Protein AF-A0A381ZPL3-F1 (afdb_monomer)

pLDDT: mean 73.03, std 12.49, range [43.12, 95.88]

Sequence (131 aa):
MLDTLLKIGLIDFVDVLVVGLLLWALIAWMRRVRADLALLGLGFLGLFYLVALQLELQLTAWIFQGFFAVLIVLLVVVFQEDLRRLFEQIAVLGLGHRPPRPEVGGAAAIYRAMQRLARSRTGALVVVPGR

Secondary structure (DSSP, 8-state):
--TTTTTS-HHHHHHHHHHHHHHHHHHHHHTT--GGGHHHHHHHHHHHHHHHHHTT-HHHHHHHHHHHHHHHHHHHHHTHHHHHHHHHHHHHHHS--------S-HHHHHHHHHHHHHHTT----------

Foldseek 3Di:
DVVVVPVVDPLVVVLVVLVVVVVVVLVVVVVPDDPVCVVVVVVVLVVSLVVCVVSPSPVVNVVSVVVVVVVVVVCCVVCVPVVVVVVVVVVCVVDVPPPPPPPPDPPVVVVVVVVVCVVVVHDDDDDDDDD

Structure (mmCIF, N/CA/C/O backbone):
data_AF-A0A381ZPL3-F1
#
_entry.id   AF-A0A381ZPL3-F1
#
loop_
_atom_site.group_PDB
_atom_site.id
_atom_site.type_symbol
_atom_site.label_atom_id
_atom_site.label_alt_id
_atom_site.label_comp_id
_atom_site.label_asym_id
_atom_site.label_entity_id
_atom_site.label_seq_id
_atom_site.pdbx_PDB_ins_code
_atom_site.Cartn_x
_atom_site.Cartn_y
_atom_site.Cartn_z
_atom_site.occupancy
_atom_site.B_iso_or_equiv
_atom_site.auth_seq_id
_atom_site.auth_comp_id
_atom_site.auth_asym_id
_atom_site.auth_atom_id
_atom_site.pdbx_PDB_model_num
ATOM 1 N N . MET A 1 1 ? -19.708 15.585 36.233 1.00 43.12 1 MET A N 1
ATOM 2 C CA . MET A 1 1 ? -18.693 14.569 36.643 1.00 43.12 1 MET A CA 1
ATOM 3 C C . MET A 1 1 ? -19.279 13.162 36.794 1.00 43.12 1 MET A C 1
ATOM 5 O O . MET A 1 1 ? -18.539 12.211 36.589 1.00 43.12 1 MET A O 1
ATOM 9 N N . LEU A 1 2 ? -20.573 12.992 37.111 1.00 45.53 2 LEU A N 1
ATOM 10 C CA . LEU A 1 2 ? -21.264 11.683 37.072 1.00 45.53 2 LEU A CA 1
ATOM 11 C C . LEU A 1 2 ? -21.740 11.305 35.651 1.00 45.53 2 LEU A C 1
ATOM 13 O O . LEU A 1 2 ? -21.885 10.137 35.306 1.00 45.53 2 LEU A O 1
ATOM 17 N N . ASP A 1 3 ? -21.890 12.316 34.808 1.00 54.53 3 ASP A N 1
ATOM 18 C CA . ASP A 1 3 ? -22.293 12.293 33.396 1.00 54.53 3 ASP A CA 1
ATOM 19 C C . ASP A 1 3 ? -21.237 11.640 32.478 1.00 54.53 3 ASP A C 1
ATOM 21 O O . ASP A 1 3 ? -21.568 11.138 31.406 1.00 54.53 3 ASP A O 1
ATOM 25 N N . THR A 1 4 ? -19.973 11.589 32.916 1.00 54.75 4 THR A N 1
ATOM 26 C CA . THR A 1 4 ? -18.869 10.909 32.217 1.00 54.75 4 THR A CA 1
ATOM 27 C C . THR A 1 4 ? -18.832 9.405 32.512 1.00 54.75 4 THR A C 1
ATOM 29 O O . THR A 1 4 ? -18.355 8.636 31.689 1.00 54.75 4 THR A O 1
ATOM 32 N N . LEU A 1 5 ? -19.368 8.969 33.661 1.00 52.75 5 LEU A N 1
ATOM 33 C CA . LEU A 1 5 ? -19.365 7.562 34.087 1.00 52.75 5 LEU A CA 1
ATOM 34 C C . LEU A 1 5 ? -20.588 6.789 33.568 1.00 52.75 5 LEU A C 1
ATOM 36 O O . LEU A 1 5 ? -20.476 5.614 33.247 1.00 52.75 5 LEU A O 1
ATOM 40 N N . LEU A 1 6 ? -21.736 7.456 33.408 1.00 52.66 6 LEU A N 1
ATOM 41 C CA . LEU A 1 6 ? -22.931 6.896 32.749 1.00 52.66 6 LEU A CA 1
ATOM 42 C C . LEU A 1 6 ? -22.854 6.928 31.211 1.00 52.66 6 LEU A C 1
ATOM 44 O O . LEU A 1 6 ? -23.685 6.320 30.540 1.00 52.66 6 LEU A O 1
ATOM 48 N N . LYS A 1 7 ? -21.845 7.618 30.658 1.00 52.75 7 LYS A N 1
ATOM 49 C CA . LYS A 1 7 ? -21.450 7.568 29.242 1.00 52.75 7 LYS A CA 1
ATOM 50 C C . LYS A 1 7 ? -20.489 6.426 28.910 1.00 52.75 7 LYS A C 1
ATOM 52 O O . LYS A 1 7 ? -20.160 6.278 27.740 1.00 52.75 7 LYS A O 1
ATOM 57 N N . ILE A 1 8 ? -20.151 5.574 29.883 1.00 54.41 8 ILE A N 1
ATOM 58 C CA . ILE A 1 8 ? -19.736 4.184 29.627 1.00 54.41 8 ILE A CA 1
ATOM 59 C C . ILE A 1 8 ? -21.013 3.415 29.250 1.00 54.41 8 ILE A C 1
ATOM 61 O O . ILE A 1 8 ? -21.544 2.580 29.980 1.00 54.41 8 ILE A O 1
ATOM 65 N N . GLY A 1 9 ? -21.638 3.881 28.174 1.00 63.50 9 GLY A N 1
ATOM 66 C CA . GLY A 1 9 ? -22.904 3.396 27.666 1.00 63.50 9 GLY A CA 1
ATOM 67 C C . GLY A 1 9 ? -22.644 2.277 26.678 1.00 63.50 9 GLY A C 1
ATOM 68 O O . GLY A 1 9 ? -21.527 2.099 26.211 1.00 63.50 9 GLY A O 1
ATOM 69 N N . LEU A 1 10 ? -23.709 1.562 26.327 1.00 64.25 10 LEU A N 1
ATOM 70 C CA . LEU A 1 10 ? -23.817 0.525 25.292 1.00 64.25 10 LEU A CA 1
ATOM 71 C C . LEU A 1 10 ? -22.817 0.618 24.111 1.00 64.25 10 LEU A C 1
ATOM 73 O O . LEU A 1 10 ? -22.411 -0.409 23.584 1.00 64.25 10 LEU A O 1
ATOM 77 N N . ILE A 1 11 ? -22.436 1.834 23.713 1.00 69.00 11 ILE A N 1
ATOM 78 C CA . ILE A 1 11 ? -21.427 2.170 22.702 1.00 69.00 11 ILE A CA 1
ATOM 79 C C . ILE A 1 11 ? -20.059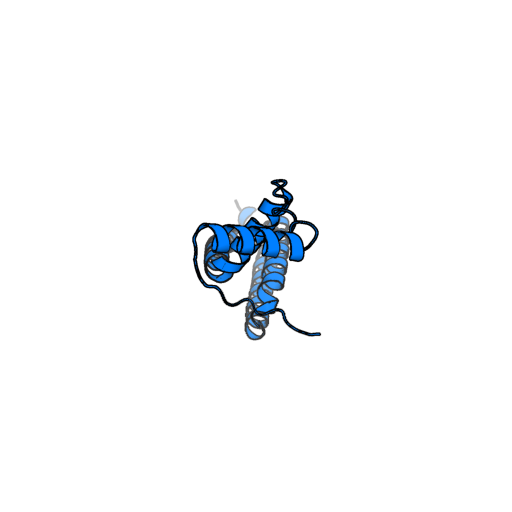 1.526 22.977 1.00 69.00 11 ILE A C 1
ATOM 81 O O . ILE A 1 11 ? -19.523 0.926 22.057 1.00 69.00 11 ILE A O 1
ATOM 85 N N . ASP A 1 12 ? -19.533 1.543 24.207 1.00 71.44 12 ASP A N 1
ATOM 86 C CA . ASP A 1 12 ? -18.227 0.925 24.515 1.00 71.44 12 ASP A CA 1
ATOM 87 C C . ASP A 1 12 ? -18.283 -0.606 24.395 1.00 71.44 12 ASP A C 1
ATOM 89 O O . ASP A 1 12 ? -17.348 -1.259 23.934 1.00 71.44 12 ASP A O 1
ATOM 93 N N . PHE A 1 13 ? -19.416 -1.204 24.776 1.00 78.75 13 PHE A N 1
ATOM 94 C CA . PHE A 1 13 ? -19.642 -2.640 24.612 1.00 78.75 13 PHE A CA 1
ATOM 95 C C . PHE A 1 13 ? -19.785 -3.021 23.134 1.00 78.75 13 PHE A C 1
ATOM 97 O O . PHE A 1 13 ? -19.249 -4.040 22.696 1.00 78.75 13 PHE A O 1
ATOM 104 N N . VAL A 1 14 ? -20.483 -2.189 22.356 1.00 73.94 14 VAL A N 1
ATOM 105 C CA . VAL A 1 14 ? -20.584 -2.334 20.901 1.00 73.94 14 VAL A CA 1
ATOM 106 C C . VAL A 1 14 ? -19.211 -2.155 20.250 1.00 73.94 14 VAL A C 1
ATOM 108 O O . VAL A 1 14 ? -18.896 -2.932 19.355 1.00 73.94 14 VAL A O 1
ATOM 111 N N . ASP A 1 15 ? -18.370 -1.236 20.732 1.00 69.50 15 ASP A N 1
ATOM 112 C CA . ASP A 1 15 ? -16.996 -1.045 20.251 1.00 69.50 15 ASP A CA 1
ATOM 113 C C . ASP A 1 15 ? -16.175 -2.328 20.425 1.00 69.50 15 ASP A C 1
ATOM 115 O O . ASP A 1 15 ? -15.700 -2.915 19.451 1.00 69.50 15 ASP A O 1
ATOM 119 N N . VAL A 1 16 ? -16.127 -2.870 21.647 1.00 74.94 16 VAL A N 1
ATOM 120 C CA . VAL A 1 16 ? -15.394 -4.113 21.940 1.00 74.94 16 VAL A CA 1
ATOM 121 C C . VAL A 1 16 ? -15.928 -5.298 21.126 1.00 74.94 16 VAL A C 1
ATOM 123 O O . VAL A 1 16 ? -15.142 -6.111 20.630 1.00 74.94 16 VAL A O 1
ATOM 126 N N . LEU A 1 17 ? -17.249 -5.404 20.952 1.00 81.06 17 LEU A N 1
ATOM 127 C CA . LEU A 1 17 ? -17.864 -6.483 20.179 1.00 81.06 17 LEU A CA 1
ATOM 128 C C . LEU A 1 17 ? -17.535 -6.376 18.683 1.00 81.06 17 LEU A C 1
ATOM 130 O O . LEU A 1 17 ? -17.204 -7.383 18.051 1.00 81.06 17 LEU A O 1
ATOM 134 N N . VAL A 1 18 ? -17.590 -5.165 18.124 1.00 73.94 18 VAL A N 1
ATOM 135 C CA . VAL A 1 18 ? -17.242 -4.882 16.726 1.00 73.94 18 VAL A CA 1
ATOM 136 C C . VAL A 1 18 ? -15.765 -5.177 16.479 1.00 73.94 18 VAL A C 1
ATOM 138 O O . VAL A 1 18 ? -15.447 -5.888 15.525 1.00 73.94 18 VAL A O 1
ATOM 141 N N . VAL A 1 19 ? -14.869 -4.727 17.362 1.00 69.25 19 VAL A N 1
ATOM 142 C CA . VAL A 1 19 ? -13.428 -5.024 17.292 1.00 69.25 19 VAL A CA 1
ATOM 143 C C . VAL A 1 19 ? -13.162 -6.522 17.385 1.00 69.25 19 VAL A C 1
ATOM 145 O O . VAL A 1 19 ? -12.377 -7.059 16.605 1.00 69.25 19 VAL A O 1
ATOM 148 N N . GLY A 1 20 ? -13.828 -7.221 18.305 1.00 76.38 20 GLY A N 1
ATOM 149 C CA . GLY A 1 20 ? -13.685 -8.666 18.473 1.00 76.38 20 GLY A CA 1
ATOM 150 C C . GLY A 1 20 ? -14.104 -9.447 17.226 1.00 76.38 20 GLY A C 1
ATOM 151 O O . GLY A 1 20 ? -13.365 -10.320 16.767 1.00 76.38 20 GLY A O 1
ATOM 152 N N . LEU A 1 21 ? -15.253 -9.103 16.635 1.00 78.19 21 LEU A N 1
ATOM 153 C CA . LEU A 1 21 ? -15.732 -9.707 15.386 1.00 78.19 21 LEU A CA 1
ATOM 154 C C . LEU A 1 21 ? -14.792 -9.429 14.212 1.00 78.19 21 LEU A C 1
ATOM 156 O O . LEU A 1 21 ? -14.520 -10.322 13.411 1.00 78.19 21 LEU A O 1
ATOM 160 N N . LEU A 1 22 ? -14.273 -8.210 14.133 1.00 68.12 22 LEU A N 1
ATOM 161 C CA . LEU A 1 22 ? -13.315 -7.766 13.127 1.00 68.12 22 LEU A CA 1
ATOM 162 C C . LEU A 1 22 ? -11.986 -8.518 13.231 1.00 68.12 22 LEU A C 1
ATOM 164 O O . LEU A 1 22 ? -11.507 -9.047 12.230 1.00 68.12 22 LEU A O 1
ATOM 168 N N . LEU A 1 23 ? -11.422 -8.647 14.434 1.00 67.81 23 LEU A N 1
ATOM 169 C CA . LEU A 1 23 ? -10.217 -9.445 14.664 1.00 67.81 23 LEU A CA 1
ATOM 170 C C . LEU A 1 23 ? -10.451 -10.919 14.339 1.00 67.81 23 LEU A C 1
ATOM 172 O O . LEU A 1 23 ? -9.623 -11.541 13.673 1.00 67.81 23 LEU A O 1
ATOM 176 N N . TRP A 1 24 ? -11.589 -11.477 14.756 1.00 80.06 24 TRP A N 1
ATOM 177 C CA . TRP A 1 24 ? -11.942 -12.856 14.434 1.00 80.06 24 TRP A CA 1
ATOM 178 C C . TRP A 1 24 ? -12.053 -13.076 12.921 1.00 80.06 24 TRP A C 1
ATOM 180 O O . TRP A 1 24 ? -11.463 -14.022 12.399 1.00 80.06 24 TRP A O 1
ATOM 190 N N . ALA A 1 25 ? -12.738 -12.179 12.207 1.00 68.19 25 ALA A N 1
ATOM 191 C CA . ALA A 1 25 ? -12.877 -12.234 10.757 1.00 68.19 25 ALA A CA 1
ATOM 192 C C . ALA A 1 25 ? -11.521 -12.089 10.053 1.00 68.19 25 ALA A C 1
ATOM 194 O O . ALA A 1 25 ? -11.227 -12.864 9.144 1.00 68.19 25 ALA A O 1
ATOM 195 N N . LEU A 1 26 ? -10.666 -11.165 10.506 1.00 65.50 26 LEU A N 1
ATOM 196 C CA . LEU A 1 26 ? -9.316 -10.967 9.978 1.00 65.50 26 LEU A CA 1
ATOM 197 C C . LEU A 1 26 ? -8.463 -12.233 10.135 1.00 65.50 26 LEU A C 1
ATOM 199 O O . LEU A 1 26 ? -7.857 -12.693 9.169 1.00 65.50 26 LEU A O 1
ATOM 203 N N . ILE A 1 27 ? -8.459 -12.835 11.326 1.00 65.25 27 ILE A N 1
ATOM 204 C CA . ILE A 1 27 ? -7.704 -14.062 11.621 1.00 65.25 27 ILE A CA 1
ATOM 205 C C . ILE A 1 27 ? -8.254 -15.249 10.816 1.00 65.25 27 ILE A C 1
ATOM 207 O O . ILE A 1 27 ? -7.488 -16.027 10.236 1.00 65.25 27 ILE A O 1
ATOM 211 N N . ALA A 1 28 ? -9.580 -15.398 10.752 1.00 72.00 28 ALA A N 1
ATOM 212 C CA . ALA A 1 28 ? -10.236 -16.448 9.978 1.00 72.00 28 ALA A CA 1
ATOM 213 C C . ALA A 1 28 ? -9.952 -16.309 8.475 1.00 72.00 28 ALA A C 1
ATOM 215 O O . ALA A 1 28 ? -9.772 -17.314 7.781 1.00 72.00 28 ALA A O 1
ATOM 216 N N . TRP A 1 29 ? -9.871 -15.072 7.987 1.00 62.12 29 TRP A N 1
ATOM 217 C CA . TRP A 1 29 ? -9.556 -14.756 6.605 1.00 62.12 29 TRP A CA 1
ATOM 218 C C . TRP A 1 29 ? -8.078 -15.015 6.288 1.00 62.12 29 TRP A C 1
ATOM 220 O O . TRP A 1 29 ? -7.804 -15.751 5.341 1.00 62.12 29 TRP A O 1
ATOM 230 N N . MET A 1 30 ? -7.138 -14.561 7.133 1.00 61.84 30 MET A N 1
ATOM 231 C CA . MET A 1 30 ? -5.694 -14.842 7.008 1.00 61.84 30 MET A CA 1
ATOM 232 C C . MET A 1 30 ? -5.390 -16.339 6.884 1.00 61.84 30 MET A C 1
ATOM 234 O O . MET A 1 30 ? -4.511 -16.728 6.117 1.00 61.84 30 MET A O 1
ATOM 238 N N . ARG A 1 31 ? -6.155 -17.199 7.569 1.00 63.50 31 ARG A N 1
ATOM 239 C CA . ARG A 1 31 ? -6.024 -18.663 7.465 1.00 63.50 31 ARG A CA 1
ATOM 240 C C . ARG A 1 31 ? -6.266 -19.231 6.060 1.00 63.50 31 ARG A C 1
ATOM 242 O O . ARG A 1 31 ? -5.926 -20.388 5.830 1.00 63.50 31 ARG A O 1
ATOM 249 N N . ARG A 1 32 ? -6.860 -18.473 5.132 1.00 59.62 32 ARG A N 1
ATOM 250 C CA . ARG A 1 32 ? -7.184 -18.928 3.767 1.00 59.62 32 ARG A CA 1
ATOM 251 C C . ARG A 1 32 ? -6.502 -18.129 2.650 1.00 59.62 32 ARG A C 1
ATOM 253 O O . ARG A 1 32 ? -6.757 -18.422 1.482 1.00 59.62 32 ARG A O 1
ATOM 260 N N . VAL A 1 33 ? -5.650 -17.150 2.960 1.00 54.34 33 VAL A N 1
ATOM 261 C CA . VAL A 1 33 ? -5.063 -16.273 1.932 1.00 54.34 33 VAL A CA 1
ATOM 262 C C . VAL A 1 33 ? -3.918 -16.984 1.201 1.00 54.34 33 VAL A C 1
ATOM 264 O O . VAL A 1 33 ? -2.835 -17.183 1.744 1.00 54.34 33 VAL A O 1
ATOM 267 N N . ARG A 1 34 ? -4.163 -17.349 -0.062 1.00 56.72 34 ARG A N 1
ATOM 268 C CA . ARG A 1 34 ? -3.112 -17.527 -1.079 1.00 56.72 34 ARG A CA 1
ATOM 269 C C . ARG A 1 34 ? -2.699 -16.140 -1.593 1.00 56.72 34 ARG A C 1
ATOM 271 O O . ARG A 1 34 ? -3.520 -15.227 -1.546 1.00 56.72 34 ARG A O 1
ATOM 278 N N . ALA A 1 35 ? -1.460 -15.982 -2.065 1.00 56.31 35 ALA A N 1
ATOM 279 C CA . ALA A 1 35 ? -0.847 -14.693 -2.433 1.00 56.31 35 ALA A CA 1
ATOM 280 C C . ALA A 1 35 ? -1.723 -13.784 -3.327 1.00 56.31 35 ALA A C 1
ATOM 282 O O . ALA A 1 35 ? -1.686 -12.564 -3.184 1.00 56.31 35 ALA A O 1
ATOM 283 N N . ASP A 1 36 ? -2.591 -14.370 -4.151 1.00 58.34 36 ASP A N 1
ATOM 284 C CA . ASP A 1 36 ? -3.499 -13.655 -5.056 1.00 58.34 36 ASP A CA 1
ATOM 285 C C . ASP A 1 36 ? -4.607 -12.843 -4.337 1.00 58.34 36 ASP A C 1
ATOM 287 O O . ASP A 1 36 ? -5.237 -11.977 -4.938 1.00 58.34 36 ASP A O 1
ATOM 291 N N . LEU A 1 37 ? -4.863 -13.091 -3.043 1.00 56.31 37 LEU A N 1
ATOM 292 C CA . LEU A 1 37 ? -5.970 -12.496 -2.270 1.00 56.31 37 LEU A CA 1
ATOM 293 C C . LEU A 1 37 ? -5.577 -11.303 -1.380 1.00 56.31 37 LEU A C 1
ATOM 295 O O . LEU A 1 37 ? -6.449 -10.712 -0.740 1.00 56.31 37 LEU A O 1
ATOM 299 N N . ALA A 1 38 ? -4.302 -10.909 -1.336 1.00 63.78 38 ALA A N 1
ATOM 300 C CA . ALA A 1 38 ? -3.823 -9.841 -0.449 1.00 63.78 38 ALA A CA 1
ATOM 301 C C . ALA A 1 38 ? -4.487 -8.471 -0.715 1.00 63.78 38 ALA A C 1
ATOM 303 O O . ALA A 1 38 ? -4.821 -7.746 0.225 1.00 63.78 38 ALA A O 1
ATOM 304 N N . LEU A 1 39 ? -4.754 -8.146 -1.986 1.00 62.41 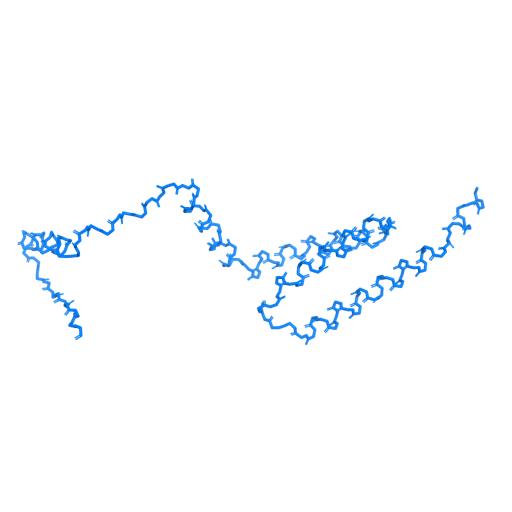39 LEU A N 1
ATOM 305 C CA . LEU A 1 39 ? -5.434 -6.910 -2.400 1.00 62.41 39 LEU A CA 1
ATOM 306 C C . LEU A 1 39 ? -6.876 -6.825 -1.878 1.00 62.41 39 LEU A C 1
ATOM 308 O O . LEU A 1 39 ? -7.317 -5.758 -1.450 1.00 62.41 39 LEU A O 1
ATOM 312 N N . LEU A 1 40 ? -7.597 -7.951 -1.859 1.00 64.06 40 LEU A N 1
ATOM 313 C CA . LEU A 1 40 ? -8.971 -8.008 -1.353 1.00 64.06 40 LEU A CA 1
ATOM 314 C C . LEU A 1 40 ? -9.017 -7.724 0.158 1.00 64.06 40 LEU A C 1
ATOM 316 O O . LEU A 1 40 ? -9.924 -7.051 0.643 1.00 64.06 40 LEU A O 1
ATOM 320 N N . GLY A 1 41 ? -7.994 -8.174 0.887 1.00 66.00 41 GLY A N 1
ATOM 321 C CA . GLY A 1 41 ? -7.811 -7.865 2.304 1.00 66.00 41 GLY A CA 1
ATOM 322 C C . GLY A 1 41 ? -7.569 -6.422 2.614 1.00 66.00 41 GLY A C 1
ATOM 323 O O . GLY A 1 41 ? -8.151 -5.891 3.553 1.00 66.00 41 GLY A O 1
ATOM 324 N N . LEU A 1 42 ? -6.703 -5.799 1.819 1.00 70.81 42 LEU A N 1
ATOM 325 C CA . LEU A 1 42 ? -6.391 -4.387 1.966 1.00 70.81 42 LEU A CA 1
ATOM 326 C C . LEU A 1 42 ? -7.661 -3.541 1.790 1.00 70.81 42 LEU A C 1
ATOM 328 O O . LEU A 1 42 ? -7.919 -2.643 2.587 1.00 70.81 42 LEU A O 1
ATOM 332 N N . GLY A 1 43 ? -8.494 -3.887 0.800 1.00 71.31 43 GLY A N 1
ATOM 333 C CA . GLY A 1 43 ? -9.792 -3.248 0.578 1.00 71.31 43 GLY A CA 1
ATOM 334 C C . GLY A 1 43 ? -10.778 -3.465 1.729 1.00 71.31 43 GLY A C 1
ATOM 335 O O . GLY A 1 43 ? -11.386 -2.507 2.205 1.00 71.31 43 GLY A O 1
ATOM 336 N N . PHE A 1 44 ? -10.905 -4.701 2.224 1.00 70.94 44 PHE A N 1
ATOM 337 C CA . PHE A 1 44 ? -11.796 -5.020 3.346 1.00 70.94 44 PHE A CA 1
ATOM 338 C C . PHE A 1 44 ? -11.383 -4.293 4.633 1.00 70.94 44 PHE A C 1
ATOM 340 O O . PHE A 1 44 ? -12.221 -3.748 5.348 1.00 70.94 44 PHE A O 1
ATOM 347 N N . LEU A 1 45 ? -10.079 -4.227 4.898 1.00 70.06 45 LEU A N 1
ATOM 348 C CA . LEU A 1 45 ? -9.520 -3.558 6.064 1.00 70.06 45 LEU A CA 1
ATOM 349 C C . LEU A 1 45 ? -9.669 -2.031 5.992 1.00 70.06 45 LEU A C 1
ATOM 351 O O . LEU A 1 45 ? -9.983 -1.397 6.998 1.00 70.06 45 LEU A O 1
ATOM 355 N N . GLY A 1 46 ? -9.505 -1.445 4.801 1.00 71.94 46 GLY A N 1
ATOM 356 C CA . GLY A 1 46 ? -9.769 -0.025 4.557 1.00 71.94 46 GLY A CA 1
ATOM 357 C C . GLY A 1 46 ? -11.238 0.344 4.771 1.00 71.94 46 GLY A C 1
ATOM 358 O O . GLY A 1 46 ? -11.532 1.343 5.424 1.00 71.94 46 GLY A O 1
ATOM 359 N N . LEU A 1 47 ? -12.168 -0.492 4.296 1.00 73.50 47 LEU A N 1
ATOM 360 C CA . LEU A 1 47 ? -13.600 -0.295 4.533 1.00 73.50 47 LEU A CA 1
ATOM 361 C C . LEU A 1 47 ? -13.929 -0.337 6.031 1.00 73.50 47 LEU A C 1
ATOM 363 O O . LEU A 1 47 ? -14.682 0.496 6.528 1.00 73.50 47 LEU A O 1
ATOM 367 N N . PHE A 1 48 ? -13.326 -1.274 6.760 1.00 70.56 48 PHE A N 1
ATOM 368 C CA . PHE A 1 48 ? -13.560 -1.412 8.192 1.00 70.56 48 PHE A CA 1
ATOM 369 C C . PHE A 1 48 ? -13.019 -0.230 9.003 1.00 70.56 48 PHE A C 1
ATOM 371 O O . PHE A 1 48 ? -13.661 0.215 9.952 1.00 70.56 48 PHE A O 1
ATOM 378 N N . TYR A 1 49 ? -11.880 0.332 8.599 1.00 70.19 49 TYR A N 1
ATOM 379 C CA . TYR A 1 49 ? -11.341 1.548 9.204 1.00 70.19 49 TYR A CA 1
ATOM 380 C C . TYR A 1 49 ? -12.278 2.749 9.049 1.00 70.19 49 TYR A C 1
ATOM 382 O O . TYR A 1 49 ? -12.482 3.496 10.002 1.00 70.19 49 TYR A O 1
ATOM 390 N N . LEU A 1 50 ? -12.902 2.905 7.877 1.00 71.25 50 LEU A N 1
ATOM 391 C CA . LEU A 1 50 ? -13.894 3.960 7.654 1.00 71.25 50 LEU A CA 1
ATOM 392 C C . LEU A 1 50 ? -15.119 3.791 8.557 1.00 71.25 50 LEU A C 1
ATOM 394 O O . LEU A 1 50 ? -15.624 4.774 9.092 1.00 71.25 50 LEU A O 1
ATOM 398 N N . VAL A 1 51 ? -15.570 2.552 8.772 1.00 70.75 51 VAL A N 1
ATOM 399 C CA . VAL A 1 51 ? -16.661 2.257 9.714 1.00 70.75 51 VAL A CA 1
ATOM 400 C C . VAL A 1 51 ? -16.246 2.582 11.151 1.00 70.75 51 VAL A C 1
ATOM 402 O O . VAL A 1 51 ? -17.019 3.207 11.872 1.00 70.75 51 VAL A O 1
ATOM 405 N N . ALA A 1 52 ? -15.024 2.231 11.558 1.00 68.06 52 ALA A N 1
ATOM 406 C CA . ALA A 1 52 ? -14.515 2.548 12.892 1.00 68.06 52 ALA A CA 1
ATOM 407 C C . ALA A 1 52 ? -14.403 4.062 13.139 1.00 68.06 52 ALA A C 1
ATOM 409 O O . ALA A 1 52 ? -14.714 4.532 14.232 1.00 68.06 52 ALA A O 1
ATOM 410 N N . LEU A 1 53 ? -14.021 4.826 12.111 1.00 68.69 53 LEU A N 1
ATOM 411 C CA . LEU A 1 53 ? -13.957 6.285 12.172 1.00 68.69 53 LEU A CA 1
ATOM 412 C C . LEU A 1 53 ? -15.351 6.916 12.320 1.00 68.69 53 LEU A C 1
ATOM 414 O O . LEU A 1 53 ? -15.520 7.840 13.108 1.00 68.69 53 LEU A O 1
ATOM 418 N N . GLN A 1 54 ? -16.351 6.394 11.601 1.00 69.00 54 GLN A N 1
ATOM 419 C CA . GLN A 1 54 ? -17.741 6.873 11.659 1.00 69.00 54 GLN A CA 1
ATOM 420 C C . GLN A 1 54 ? -18.425 6.583 13.002 1.00 69.00 54 GLN A C 1
ATOM 422 O O . GLN A 1 54 ? -19.366 7.277 13.376 1.00 69.00 54 GLN A O 1
ATOM 427 N N . LEU A 1 55 ? -17.975 5.547 13.709 1.00 69.06 55 LEU A N 1
ATOM 428 C CA . LEU A 1 55 ? -18.512 5.127 15.002 1.00 69.06 55 LEU A CA 1
ATOM 429 C C . LEU A 1 55 ? -17.779 5.764 16.201 1.00 69.06 55 LEU A C 1
ATOM 431 O O . LEU A 1 55 ? -18.072 5.402 17.335 1.00 69.06 55 LEU A O 1
ATOM 435 N N . GLU A 1 56 ? -16.842 6.694 15.962 1.00 67.75 56 GLU A N 1
ATOM 436 C CA . GLU A 1 56 ? -16.011 7.364 16.984 1.00 67.75 56 GLU A CA 1
ATOM 437 C C . GLU A 1 56 ? -15.271 6.397 17.933 1.00 67.75 56 GLU A C 1
ATOM 439 O O . GLU A 1 56 ? -14.968 6.724 19.081 1.00 67.75 56 GLU A O 1
ATOM 444 N N . LEU A 1 57 ? -14.927 5.204 17.439 1.00 71.12 57 LEU A N 1
ATOM 445 C CA . LEU A 1 57 ? -14.252 4.154 18.205 1.00 71.12 57 LEU A CA 1
ATOM 446 C C . LEU A 1 57 ? -12.785 4.531 18.427 1.00 71.12 57 LEU A C 1
ATOM 448 O O . LEU A 1 57 ? -11.893 4.168 17.656 1.00 71.12 57 LEU A O 1
ATOM 452 N N . GLN A 1 58 ? -12.531 5.328 19.460 1.00 70.25 58 GLN A N 1
ATOM 453 C CA . GLN A 1 58 ? -11.267 6.041 19.633 1.00 70.25 58 GLN A CA 1
ATOM 454 C C . GLN A 1 58 ? -10.080 5.095 19.867 1.00 70.25 58 GLN A C 1
ATOM 456 O O . GLN A 1 58 ? -8.990 5.322 19.337 1.00 70.25 58 GLN A O 1
ATOM 461 N N . LEU A 1 59 ? -10.297 4.000 20.605 1.00 70.12 59 LEU A N 1
ATOM 462 C CA . LEU A 1 59 ? -9.272 2.984 20.865 1.00 70.12 59 LEU A CA 1
ATOM 463 C C . LEU A 1 59 ? -8.942 2.195 19.590 1.00 70.12 59 LEU A C 1
ATOM 465 O O . LEU A 1 59 ? -7.777 1.978 19.250 1.00 70.12 59 LEU A O 1
ATOM 469 N N . THR A 1 60 ? -9.986 1.829 18.853 1.00 71.25 60 THR A N 1
ATOM 470 C CA . THR A 1 60 ? -9.912 1.126 17.575 1.00 71.25 60 THR A CA 1
ATOM 471 C C . THR A 1 60 ? -9.171 1.969 16.547 1.00 71.25 60 THR A C 1
ATOM 473 O O . THR A 1 60 ? -8.200 1.497 15.963 1.00 71.25 60 THR A O 1
ATOM 476 N N . ALA A 1 61 ? -9.531 3.243 16.388 1.00 72.94 61 ALA A N 1
ATOM 477 C CA . ALA A 1 61 ? -8.854 4.161 15.477 1.00 72.94 61 ALA A CA 1
ATOM 478 C C . ALA A 1 61 ? -7.346 4.265 15.773 1.00 72.94 61 ALA A C 1
ATOM 480 O O . ALA A 1 61 ? -6.533 4.198 14.850 1.00 72.94 61 ALA A O 1
ATOM 481 N N . TRP A 1 62 ? -6.961 4.344 17.051 1.00 81.00 62 TRP A N 1
ATOM 482 C CA . TRP A 1 62 ? -5.555 4.418 17.462 1.00 81.00 62 TRP A CA 1
ATOM 483 C C . TRP A 1 62 ? -4.765 3.146 17.122 1.00 81.00 62 TRP A C 1
ATOM 485 O O . TRP A 1 62 ? -3.668 3.221 16.562 1.00 81.00 62 TRP A O 1
ATOM 495 N N . ILE A 1 63 ? -5.331 1.970 17.412 1.00 76.69 63 ILE A N 1
ATOM 496 C CA . ILE A 1 63 ? -4.717 0.676 17.075 1.00 76.69 63 ILE A CA 1
ATOM 497 C C . ILE A 1 63 ? -4.603 0.522 15.559 1.00 76.69 63 ILE A C 1
ATOM 499 O O . ILE A 1 63 ? -3.547 0.137 15.052 1.00 76.69 63 ILE A O 1
ATOM 503 N N . PHE A 1 64 ? -5.664 0.860 14.828 1.00 77.75 64 PHE A N 1
ATOM 504 C CA . PHE A 1 64 ? -5.675 0.804 13.375 1.00 77.75 64 PHE A CA 1
ATOM 505 C C . PHE A 1 64 ? -4.639 1.742 12.762 1.00 77.75 64 PHE A C 1
ATOM 507 O O . PHE A 1 64 ? -3.973 1.340 11.816 1.00 77.75 64 PHE A O 1
ATOM 514 N N . GLN A 1 65 ? -4.437 2.945 13.304 1.00 80.56 65 GLN A N 1
ATOM 515 C CA . GLN A 1 65 ? -3.419 3.873 12.808 1.00 80.56 65 GLN A CA 1
ATOM 516 C C . GLN A 1 65 ? -2.006 3.273 12.907 1.00 80.56 65 GLN A C 1
ATOM 518 O O . GLN A 1 65 ? -1.250 3.304 11.933 1.00 80.56 65 GLN A O 1
ATOM 523 N N . GLY A 1 66 ? -1.656 2.679 14.055 1.00 82.38 66 GLY A N 1
ATOM 524 C CA . GLY A 1 66 ? -0.373 1.990 14.232 1.00 82.38 66 GLY A CA 1
ATOM 525 C C . GLY A 1 66 ? -0.242 0.752 13.340 1.00 82.38 66 GLY A C 1
ATOM 526 O O . GLY A 1 66 ? 0.787 0.547 12.693 1.00 82.38 66 GLY A O 1
ATOM 527 N N . PHE A 1 67 ? -1.3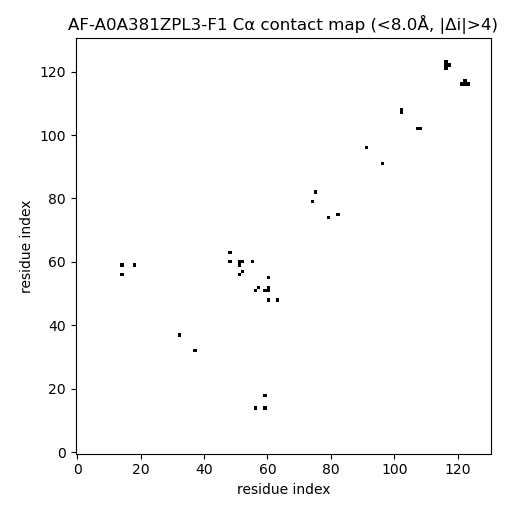10 -0.039 13.243 1.00 81.62 67 PHE A N 1
ATOM 528 C CA . PHE A 1 67 ? -1.373 -1.208 12.372 1.00 81.62 67 PHE A CA 1
ATOM 529 C C . PHE A 1 67 ? -1.187 -0.831 10.894 1.00 81.62 67 PHE A C 1
ATOM 531 O O . PHE A 1 67 ? -0.373 -1.446 10.209 1.00 81.62 67 PHE A O 1
ATOM 538 N N . PHE A 1 68 ? -1.884 0.199 10.403 1.00 78.31 68 PHE A N 1
ATOM 539 C CA . PHE A 1 68 ? -1.776 0.673 9.021 1.00 78.31 68 PHE A CA 1
ATOM 540 C C . PHE A 1 68 ? -0.373 1.169 8.691 1.00 78.31 68 PHE A C 1
ATOM 542 O O . PHE A 1 68 ? 0.111 0.897 7.596 1.00 78.31 68 PHE A O 1
ATOM 549 N N . ALA A 1 69 ? 0.301 1.846 9.624 1.00 85.31 69 ALA A N 1
ATOM 550 C CA . ALA A 1 69 ? 1.677 2.285 9.416 1.00 85.31 69 ALA A CA 1
ATOM 551 C C . ALA A 1 69 ? 2.610 1.093 9.134 1.00 85.31 69 ALA A C 1
ATOM 553 O O . ALA A 1 69 ? 3.336 1.092 8.138 1.00 85.31 69 ALA A O 1
ATOM 554 N N . VAL A 1 70 ? 2.543 0.044 9.960 1.00 85.31 70 VAL A N 1
ATOM 555 C CA . VAL A 1 70 ? 3.337 -1.181 9.764 1.00 85.31 70 VAL A CA 1
ATOM 556 C C . VAL A 1 70 ? 2.896 -1.933 8.507 1.00 85.31 70 VAL A C 1
ATOM 558 O O . VAL A 1 70 ? 3.740 -2.402 7.744 1.00 85.31 70 VAL A O 1
ATOM 561 N N . LEU A 1 71 ? 1.588 -2.016 8.257 1.00 79.81 71 LEU A N 1
ATOM 562 C CA . LEU A 1 71 ? 1.020 -2.685 7.091 1.00 79.81 71 LEU A CA 1
ATOM 563 C C . LEU A 1 71 ? 1.487 -2.044 5.785 1.00 79.81 71 LEU A C 1
ATOM 565 O O . LEU A 1 71 ? 1.843 -2.774 4.871 1.00 79.81 71 LEU A O 1
ATOM 569 N N . ILE A 1 72 ? 1.507 -0.711 5.687 1.00 82.69 72 ILE A N 1
ATOM 570 C CA . ILE A 1 72 ? 1.983 -0.001 4.493 1.00 82.69 72 ILE A CA 1
ATOM 571 C C . ILE A 1 72 ? 3.455 -0.322 4.243 1.00 82.69 72 ILE A C 1
ATOM 573 O O . ILE A 1 72 ? 3.821 -0.641 3.115 1.00 82.69 72 ILE A O 1
ATOM 577 N N . VAL A 1 73 ? 4.297 -0.288 5.281 1.00 86.50 73 VAL A 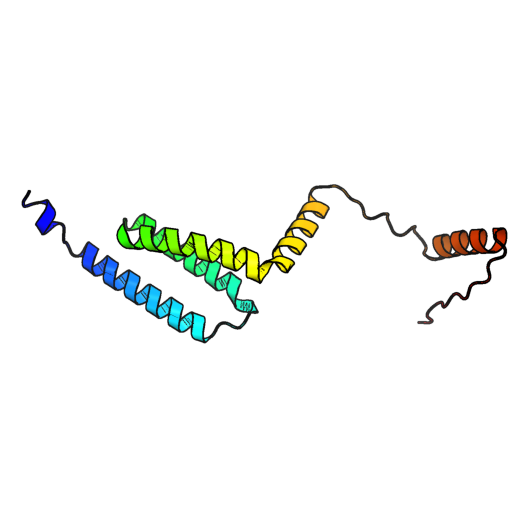N 1
ATOM 578 C CA . VAL A 1 73 ? 5.718 -0.643 5.146 1.00 86.50 73 VAL A CA 1
ATOM 579 C C . VAL A 1 73 ? 5.866 -2.090 4.682 1.00 86.50 73 VAL A C 1
ATOM 581 O O . VAL A 1 73 ? 6.580 -2.352 3.717 1.00 86.50 73 VAL A O 1
ATOM 584 N N . LEU A 1 74 ? 5.157 -3.026 5.318 1.00 83.06 74 LEU A N 1
ATOM 585 C CA . LEU A 1 74 ? 5.170 -4.436 4.938 1.00 83.06 74 LEU A CA 1
ATOM 586 C C . LEU A 1 74 ? 4.686 -4.634 3.498 1.00 83.06 74 LEU A C 1
ATOM 588 O O . LEU A 1 74 ? 5.318 -5.363 2.745 1.00 83.06 74 LEU A O 1
ATOM 592 N N . LEU A 1 75 ? 3.600 -3.967 3.107 1.00 80.25 75 LEU A N 1
ATOM 593 C CA . LEU A 1 75 ? 3.046 -4.013 1.760 1.00 80.25 75 LEU A CA 1
ATOM 594 C C . LEU A 1 75 ? 4.088 -3.537 0.751 1.00 80.25 75 LEU A C 1
ATOM 596 O O . LEU A 1 75 ? 4.362 -4.238 -0.214 1.00 80.25 75 LEU A O 1
ATOM 600 N N . VAL A 1 76 ? 4.719 -2.389 0.999 1.00 83.75 76 VAL A N 1
ATOM 601 C CA . VAL A 1 76 ? 5.774 -1.871 0.126 1.00 83.75 76 VAL A CA 1
ATOM 602 C C . VAL A 1 76 ? 6.936 -2.851 0.035 1.00 83.75 76 VAL A C 1
ATOM 604 O O . VAL A 1 76 ? 7.447 -3.031 -1.060 1.00 83.75 76 VAL A O 1
ATOM 607 N N . VAL A 1 77 ? 7.335 -3.496 1.140 1.00 84.94 77 VAL A N 1
ATOM 608 C CA . VAL A 1 77 ? 8.452 -4.459 1.193 1.00 84.94 77 VAL A 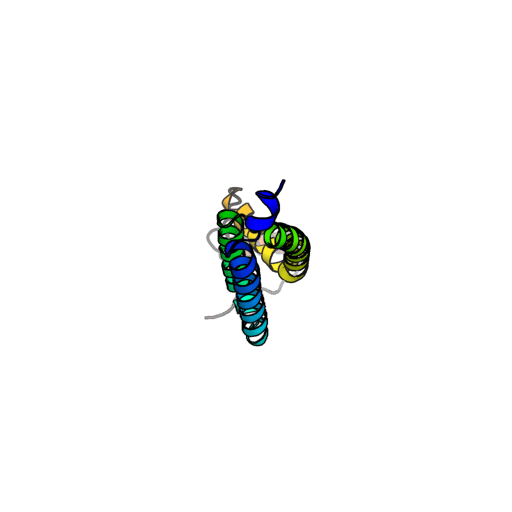CA 1
ATOM 609 C C . VAL A 1 77 ? 8.133 -5.787 0.496 1.00 84.94 77 VAL A C 1
ATOM 611 O O . VAL A 1 77 ? 8.982 -6.329 -0.205 1.00 84.94 77 VAL A O 1
ATOM 614 N N . VAL A 1 78 ? 6.923 -6.314 0.662 1.00 78.75 78 VAL A N 1
ATOM 615 C CA . VAL A 1 78 ? 6.495 -7.574 0.036 1.00 78.75 78 VAL A CA 1
ATOM 616 C C . VAL A 1 78 ? 6.220 -7.367 -1.451 1.00 78.75 78 VAL A C 1
ATOM 618 O O . VAL A 1 78 ? 6.662 -8.157 -2.277 1.00 78.75 78 VAL A O 1
ATOM 621 N N . PHE A 1 79 ? 5.548 -6.272 -1.801 1.00 81.00 79 PHE A N 1
ATOM 622 C CA . PHE A 1 79 ? 5.182 -5.924 -3.173 1.00 81.00 79 PHE A CA 1
ATOM 623 C C . PHE A 1 79 ? 6.188 -4.967 -3.826 1.00 81.00 79 PHE A C 1
ATOM 625 O O . PHE A 1 79 ? 5.821 -4.218 -4.733 1.00 81.00 79 PHE A O 1
ATOM 632 N N . GLN A 1 80 ? 7.459 -4.963 -3.396 1.00 82.50 80 GLN A N 1
ATOM 633 C CA . GLN A 1 80 ? 8.476 -4.061 -3.962 1.00 82.50 80 GLN A CA 1
ATOM 634 C C . GLN A 1 80 ? 8.544 -4.165 -5.489 1.00 82.50 80 GLN A C 1
ATOM 636 O O . GLN A 1 80 ? 8.683 -3.153 -6.178 1.00 82.50 80 GLN A O 1
ATOM 641 N N . GLU A 1 81 ? 8.472 -5.386 -6.024 1.00 81.12 81 GLU A N 1
ATOM 642 C CA . GLU A 1 81 ? 8.540 -5.648 -7.462 1.00 81.12 81 GLU A CA 1
ATOM 643 C C . GLU A 1 81 ? 7.267 -5.234 -8.203 1.00 81.12 81 GLU A C 1
ATOM 645 O O . GLU A 1 81 ? 7.361 -4.599 -9.253 1.00 81.12 81 GLU A O 1
ATOM 650 N N . ASP A 1 82 ? 6.089 -5.540 -7.661 1.00 83.50 82 ASP A N 1
ATOM 651 C CA . ASP A 1 82 ? 4.812 -5.225 -8.305 1.00 83.50 82 ASP A CA 1
ATOM 652 C C . ASP A 1 82 ? 4.541 -3.719 -8.338 1.00 83.50 82 ASP A C 1
ATOM 654 O O . ASP A 1 82 ? 4.165 -3.183 -9.382 1.00 83.50 82 ASP A O 1
ATOM 658 N N . LEU A 1 83 ? 4.804 -3.006 -7.233 1.00 81.88 83 LEU A N 1
ATOM 659 C CA . LEU A 1 83 ? 4.669 -1.547 -7.179 1.00 81.88 83 LEU A CA 1
ATOM 660 C C . LEU A 1 83 ? 5.574 -0.873 -8.211 1.00 81.88 83 LEU A C 1
ATOM 662 O O . LEU A 1 83 ? 5.133 0.021 -8.930 1.00 81.88 83 LEU A O 1
ATOM 666 N N . ARG A 1 84 ? 6.822 -1.337 -8.335 1.00 84.44 84 ARG A N 1
ATOM 667 C CA . ARG A 1 84 ? 7.765 -0.847 -9.347 1.00 84.44 84 ARG A CA 1
ATOM 668 C C . ARG A 1 84 ? 7.214 -1.021 -10.764 1.00 84.44 84 ARG A C 1
ATOM 670 O O . ARG A 1 84 ? 7.200 -0.056 -11.521 1.00 84.44 84 ARG A O 1
ATOM 677 N N . ARG A 1 85 ? 6.696 -2.207 -11.098 1.00 82.62 85 ARG A N 1
ATOM 678 C CA . ARG A 1 85 ? 6.097 -2.492 -12.415 1.00 82.62 85 ARG A CA 1
ATOM 679 C C . ARG A 1 85 ? 4.868 -1.623 -12.701 1.00 82.62 85 ARG A C 1
ATOM 681 O O . ARG A 1 85 ? 4.698 -1.159 -13.826 1.00 82.62 85 A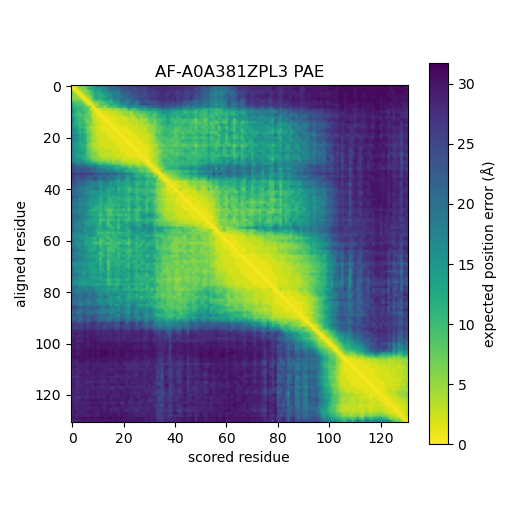RG A O 1
ATOM 688 N N . LEU A 1 86 ? 4.025 -1.366 -11.697 1.00 84.75 86 LEU A N 1
ATOM 689 C CA . LEU A 1 86 ? 2.875 -0.462 -11.828 1.00 84.75 86 LEU A CA 1
ATOM 690 C C . LEU A 1 86 ? 3.317 0.982 -12.093 1.00 84.75 86 LEU A C 1
ATOM 692 O O . LEU A 1 86 ? 2.774 1.633 -12.984 1.00 84.75 86 LEU A O 1
ATOM 696 N N . PHE A 1 87 ? 4.328 1.478 -11.374 1.00 82.44 87 PHE A N 1
ATOM 697 C CA . PHE A 1 87 ? 4.883 2.810 -11.627 1.00 82.44 87 PHE A CA 1
ATOM 698 C C . PHE A 1 87 ? 5.519 2.919 -13.012 1.00 82.44 87 PHE A C 1
ATOM 700 O O . PHE A 1 87 ? 5.337 3.938 -13.672 1.00 82.44 87 PHE A O 1
ATOM 707 N N . GLU A 1 88 ? 6.206 1.879 -13.485 1.00 84.50 88 GLU A N 1
ATOM 708 C CA . GLU A 1 88 ? 6.730 1.824 -14.854 1.00 84.50 88 GLU A CA 1
ATOM 709 C C . GLU A 1 88 ? 5.600 1.918 -15.891 1.00 84.50 88 GLU A C 1
ATOM 711 O O . GLU A 1 88 ? 5.687 2.715 -16.824 1.00 84.50 88 GLU A O 1
ATOM 716 N N . GLN A 1 89 ? 4.502 1.178 -15.707 1.00 81.06 89 GLN A N 1
ATOM 717 C CA . GLN A 1 89 ? 3.334 1.253 -16.593 1.00 81.06 89 GLN A CA 1
ATOM 718 C C . GLN A 1 89 ? 2.682 2.642 -16.584 1.00 81.06 89 GLN A C 1
ATOM 720 O O . GLN A 1 89 ? 2.378 3.187 -17.646 1.00 81.06 89 GLN A O 1
ATOM 725 N N . ILE A 1 90 ? 2.507 3.248 -15.406 1.00 82.44 90 ILE A N 1
ATOM 726 C CA . ILE A 1 90 ? 1.950 4.602 -15.267 1.00 82.44 90 ILE A CA 1
ATOM 727 C C . ILE A 1 90 ? 2.896 5.644 -15.885 1.00 82.44 90 ILE A C 1
ATOM 729 O O . ILE A 1 90 ? 2.437 6.576 -16.544 1.00 82.44 90 ILE A O 1
ATOM 733 N N . ALA A 1 91 ? 4.213 5.475 -15.746 1.00 77.31 91 ALA A N 1
ATOM 734 C CA . ALA A 1 91 ? 5.207 6.353 -16.356 1.00 77.31 91 ALA A CA 1
ATOM 735 C C . ALA A 1 91 ? 5.189 6.277 -17.892 1.00 77.31 91 ALA A C 1
ATOM 737 O O . ALA A 1 91 ? 5.323 7.309 -18.545 1.00 77.31 91 ALA A O 1
ATOM 738 N N . VAL A 1 92 ? 4.962 5.094 -18.476 1.00 72.12 92 VAL A N 1
ATOM 739 C CA . VAL A 1 92 ? 4.786 4.907 -19.932 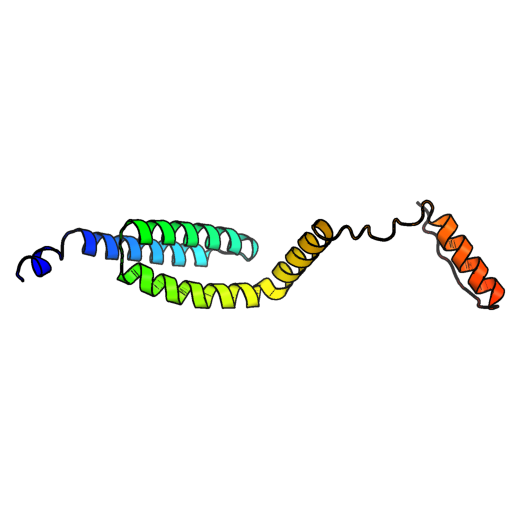1.00 72.12 92 VAL A CA 1
ATOM 740 C C . VAL A 1 92 ? 3.474 5.522 -20.443 1.00 72.12 92 VAL A C 1
ATOM 742 O O . VAL A 1 92 ? 3.394 5.937 -21.597 1.00 72.12 92 VAL A O 1
ATOM 745 N N . LEU A 1 93 ? 2.447 5.611 -19.596 1.00 70.06 93 LEU A N 1
ATOM 746 C CA . LEU A 1 93 ? 1.195 6.313 -19.900 1.00 70.06 93 LEU A CA 1
ATOM 747 C C . LEU A 1 93 ? 1.331 7.843 -19.782 1.00 70.06 93 LEU A C 1
ATOM 749 O O . LEU A 1 93 ? 0.734 8.568 -20.577 1.00 70.06 93 LEU A O 1
ATOM 753 N N . GLY A 1 94 ? 2.099 8.337 -18.803 1.00 68.88 94 GLY A N 1
ATOM 754 C CA . GLY A 1 94 ? 2.250 9.769 -18.505 1.00 68.88 94 GLY A CA 1
ATOM 755 C C . GLY A 1 94 ? 3.334 10.483 -19.317 1.00 68.88 94 GLY A C 1
ATOM 756 O O . GLY A 1 94 ? 3.179 11.647 -19.683 1.00 68.88 94 GLY A O 1
ATOM 757 N N . LEU A 1 95 ? 4.420 9.792 -19.653 1.00 61.53 95 LEU A N 1
ATOM 758 C CA . LEU A 1 95 ? 5.372 10.246 -20.653 1.00 61.53 95 LEU A CA 1
ATOM 759 C C . LEU A 1 95 ? 5.006 9.544 -21.944 1.00 61.53 95 LEU A C 1
ATOM 761 O O . LEU A 1 95 ? 5.054 8.323 -22.008 1.00 61.53 95 LEU A O 1
ATOM 765 N N . GLY A 1 96 ? 4.711 10.308 -22.994 1.00 57.62 96 GLY A N 1
ATOM 766 C CA . GLY A 1 96 ? 4.587 9.815 -24.365 1.00 57.62 96 GLY A CA 1
ATOM 767 C C . GLY A 1 96 ? 5.896 9.244 -24.925 1.00 57.62 96 GLY A C 1
ATOM 768 O O . GLY A 1 96 ? 6.270 9.561 -26.054 1.00 57.62 96 GLY A O 1
ATOM 769 N N . HIS A 1 97 ? 6.597 8.400 -24.163 1.00 53.91 97 HIS A N 1
ATOM 770 C CA . HIS A 1 97 ? 7.505 7.393 -24.665 1.00 53.91 97 HIS A CA 1
ATOM 771 C C . HIS A 1 97 ? 6.679 6.470 -25.550 1.00 53.91 97 HIS A C 1
ATOM 773 O O . HIS A 1 97 ? 6.242 5.389 -25.171 1.00 53.91 97 HIS A O 1
ATOM 779 N N . ARG A 1 98 ? 6.501 6.912 -26.796 1.00 55.06 98 ARG A N 1
ATOM 780 C CA . ARG A 1 98 ? 6.492 5.987 -27.912 1.00 55.06 98 ARG A CA 1
ATOM 781 C C . ARG A 1 98 ? 7.753 5.144 -27.714 1.00 55.06 98 ARG A C 1
ATOM 783 O O . ARG A 1 98 ? 8.839 5.707 -27.880 1.00 55.06 98 ARG A O 1
ATOM 790 N N . PRO A 1 99 ? 7.664 3.842 -27.374 1.00 56.50 99 PRO A N 1
ATOM 791 C CA . PRO A 1 99 ? 8.788 2.971 -27.673 1.00 56.50 99 PRO A CA 1
ATOM 792 C C . PRO A 1 99 ? 9.147 3.254 -29.136 1.00 56.50 99 PRO A C 1
ATOM 794 O O . PRO A 1 99 ? 8.220 3.509 -29.924 1.00 56.50 99 PRO A O 1
ATOM 797 N N . PRO A 1 100 ? 10.440 3.318 -29.508 1.00 51.03 100 PRO A N 1
ATOM 798 C CA . PRO A 1 100 ? 10.803 3.477 -30.906 1.00 51.03 100 PRO A CA 1
ATOM 799 C C . PRO A 1 100 ? 9.959 2.465 -31.664 1.00 51.03 100 PRO A C 1
ATOM 801 O O . PRO A 1 100 ? 10.024 1.269 -31.372 1.00 51.03 100 PRO A O 1
ATOM 804 N N . ARG A 1 101 ? 9.053 2.969 -32.519 1.00 50.94 101 ARG A N 1
ATOM 805 C CA . ARG A 1 101 ? 8.218 2.110 -33.355 1.00 50.94 101 ARG A CA 1
ATOM 806 C C . ARG A 1 101 ? 9.189 1.085 -33.928 1.00 50.94 101 ARG A C 1
ATOM 808 O O . ARG A 1 101 ? 10.201 1.535 -34.475 1.00 50.94 101 ARG A O 1
ATOM 815 N N . PRO A 1 102 ? 8.943 -0.231 -33.786 1.00 54.41 102 PRO A N 1
ATOM 816 C CA . PRO A 1 102 ? 9.697 -1.201 -34.557 1.00 54.41 102 PRO A CA 1
ATOM 817 C C . PRO A 1 102 ? 9.659 -0.668 -35.980 1.00 54.41 102 PRO A C 1
ATOM 819 O O . PRO A 1 102 ? 8.561 -0.408 -36.489 1.00 54.41 102 PRO A O 1
ATOM 822 N N . GLU A 1 103 ? 10.827 -0.332 -36.538 1.00 51.75 103 GLU A N 1
ATOM 823 C CA . GLU A 1 103 ? 10.888 0.209 -37.887 1.00 51.75 103 GLU A CA 1
ATOM 824 C C . GLU A 1 103 ? 10.036 -0.713 -38.747 1.00 51.75 103 GLU A C 1
ATOM 826 O O . GLU A 1 103 ? 10.176 -1.937 -38.695 1.00 51.75 103 GLU A O 1
ATOM 831 N N . VAL A 1 104 ? 9.061 -0.105 -39.415 1.00 55.31 104 VAL A N 1
ATOM 832 C CA . VAL A 1 104 ? 8.061 -0.780 -40.226 1.00 55.31 104 VAL A CA 1
ATOM 833 C C . VAL A 1 104 ? 8.822 -1.673 -41.209 1.00 55.31 104 VAL A C 1
ATOM 835 O O . VAL A 1 104 ? 9.421 -1.192 -42.165 1.00 55.31 104 VAL A O 1
ATOM 838 N N . GLY A 1 105 ? 8.871 -2.969 -40.893 1.00 61.28 105 GLY A N 1
ATOM 839 C CA . GLY A 1 105 ? 9.675 -3.975 -41.578 1.00 61.28 105 GLY A CA 1
ATOM 840 C C . GLY A 1 105 ? 10.959 -4.345 -40.832 1.00 61.28 105 GLY A C 1
ATOM 841 O O . GLY A 1 105 ? 12.009 -3.749 -41.057 1.00 61.28 105 GLY A O 1
ATOM 842 N N . GLY A 1 106 ? 10.927 -5.441 -40.062 1.00 68.69 106 GLY A N 1
ATOM 843 C CA . GLY A 1 106 ? 12.143 -6.086 -39.537 1.00 68.69 106 GLY A CA 1
ATOM 844 C C . GLY A 1 106 ? 13.195 -6.364 -40.625 1.00 68.69 106 GLY A C 1
ATOM 845 O O . GLY A 1 106 ? 14.390 -6.336 -40.353 1.00 68.69 106 GLY A O 1
ATOM 846 N N . ALA A 1 107 ? 12.766 -6.502 -41.883 1.00 75.31 107 ALA A N 1
ATOM 847 C CA . ALA A 1 107 ? 13.641 -6.566 -43.050 1.00 75.31 107 ALA A CA 1
ATOM 848 C C . ALA A 1 107 ? 14.532 -5.319 -43.230 1.00 75.31 107 ALA A C 1
ATOM 850 O O . ALA A 1 107 ? 15.708 -5.461 -43.556 1.00 75.31 107 ALA A O 1
ATOM 851 N N . ALA A 1 108 ? 14.021 -4.107 -42.987 1.00 79.44 108 ALA A N 1
ATOM 852 C CA . ALA A 1 108 ? 14.797 -2.872 -43.111 1.00 79.44 108 ALA A CA 1
ATOM 853 C C . ALA A 1 108 ? 15.864 -2.758 -42.010 1.00 79.44 108 ALA A C 1
ATOM 855 O O . ALA A 1 108 ? 17.000 -2.363 -42.286 1.00 79.44 108 ALA A O 1
ATOM 856 N N . ALA A 1 109 ? 15.527 -3.168 -40.784 1.00 82.44 109 ALA A N 1
ATOM 857 C CA . ALA A 1 109 ? 16.469 -3.216 -39.669 1.00 82.44 109 ALA A CA 1
ATOM 858 C C . ALA A 1 109 ? 17.581 -4.254 -39.911 1.00 82.44 109 ALA A C 1
ATOM 860 O O . ALA A 1 109 ? 18.763 -3.939 -39.756 1.00 82.44 109 ALA A O 1
ATOM 861 N N . ILE A 1 110 ? 17.217 -5.456 -40.380 1.00 86.62 110 ILE A N 1
ATOM 862 C CA . ILE A 1 110 ? 18.175 -6.505 -40.764 1.00 86.62 110 ILE A CA 1
ATOM 863 C C . ILE A 1 110 ? 19.075 -6.011 -41.904 1.00 86.62 110 ILE A C 1
ATOM 865 O O . ILE A 1 110 ? 20.294 -6.138 -41.816 1.00 86.62 110 ILE A O 1
ATOM 869 N N . TYR A 1 111 ? 18.511 -5.375 -42.934 1.00 88.44 111 TYR A N 1
ATOM 870 C CA . TYR A 1 111 ? 19.275 -4.827 -44.057 1.00 88.44 111 TYR A CA 1
ATOM 871 C C . TYR A 1 111 ? 20.323 -3.799 -43.607 1.00 88.44 111 TYR A C 1
ATOM 873 O O . TYR A 1 111 ? 21.492 -3.900 -43.985 1.00 88.44 111 TYR A O 1
ATOM 881 N N . ARG A 1 112 ? 19.951 -2.837 -42.750 1.00 88.81 112 ARG A N 1
ATOM 882 C CA . ARG A 1 112 ? 20.902 -1.841 -42.221 1.00 88.81 112 ARG A CA 1
ATOM 883 C C . ARG A 1 112 ? 21.986 -2.480 -41.352 1.00 88.81 112 ARG A C 1
ATOM 885 O O . ARG A 1 112 ? 23.144 -2.068 -41.440 1.00 88.81 112 ARG A O 1
ATOM 892 N N . ALA A 1 113 ? 21.633 -3.475 -40.538 1.00 89.81 113 ALA A N 1
ATOM 893 C CA . ALA A 1 113 ? 22.593 -4.210 -39.717 1.00 89.81 113 ALA A CA 1
ATOM 894 C C . ALA A 1 113 ? 23.606 -4.973 -40.587 1.00 89.81 113 ALA A C 1
ATOM 896 O O . ALA A 1 113 ? 24.813 -4.832 -40.390 1.00 89.81 113 ALA A O 1
ATOM 897 N N . MET A 1 114 ? 23.130 -5.692 -41.610 1.00 92.62 114 MET A N 1
ATOM 898 C CA . MET A 1 114 ? 23.987 -6.406 -42.561 1.00 92.62 114 MET A CA 1
ATOM 899 C C . MET A 1 114 ? 24.897 -5.452 -43.339 1.00 92.62 114 MET A C 1
ATOM 901 O O . MET A 1 114 ? 26.083 -5.729 -43.507 1.00 92.62 114 MET A O 1
ATOM 905 N N . GLN A 1 115 ? 24.389 -4.286 -43.750 1.00 94.12 115 GLN A N 1
ATOM 906 C CA . GLN A 1 115 ? 25.191 -3.292 -44.464 1.00 94.12 115 GLN A CA 1
ATOM 907 C C . GLN A 1 115 ? 26.337 -2.733 -43.600 1.00 94.12 115 GLN A C 1
ATOM 909 O O . GLN A 1 115 ? 27.423 -2.462 -44.115 1.00 94.12 115 GLN A O 1
ATOM 914 N N . ARG A 1 116 ? 26.132 -2.589 -42.283 1.00 95.75 116 ARG A N 1
ATOM 915 C CA . ARG A 1 116 ? 27.195 -2.189 -41.344 1.00 95.75 116 ARG A CA 1
ATOM 916 C C . ARG A 1 116 ? 28.252 -3.279 -41.180 1.00 95.75 116 ARG A C 1
ATOM 918 O O . ARG A 1 116 ? 29.433 -2.970 -41.304 1.00 95.75 116 ARG A O 1
ATOM 925 N N . LEU A 1 117 ? 27.829 -4.527 -40.979 1.00 94.31 117 LEU A N 1
ATOM 926 C CA . LEU A 1 117 ? 28.719 -5.689 -40.852 1.00 94.31 117 LEU A CA 1
ATOM 927 C C . LEU A 1 117 ? 29.574 -5.903 -42.111 1.00 94.31 117 LEU A C 1
ATOM 929 O O . LEU A 1 117 ? 30.771 -6.164 -42.014 1.00 94.31 117 LEU A O 1
ATOM 933 N N . ALA A 1 118 ? 28.990 -5.707 -43.298 1.00 94.69 118 ALA A N 1
ATOM 934 C CA . ALA A 1 118 ? 29.714 -5.774 -44.565 1.00 94.69 118 ALA A CA 1
ATOM 935 C C . ALA A 1 118 ? 30.802 -4.691 -44.670 1.00 94.69 118 ALA A C 1
ATOM 937 O O . ALA A 1 118 ? 31.935 -4.986 -45.052 1.00 94.69 118 ALA A O 1
ATOM 938 N N . ARG A 1 119 ? 30.492 -3.443 -44.282 1.00 95.88 119 ARG A N 1
ATOM 939 C CA . ARG A 1 119 ? 31.469 -2.337 -44.278 1.00 95.88 119 ARG A CA 1
ATOM 940 C C . ARG A 1 119 ? 32.612 -2.571 -43.290 1.00 95.88 119 ARG A C 1
ATOM 942 O O . ARG A 1 119 ? 33.744 -2.217 -43.599 1.00 95.88 119 ARG A O 1
ATOM 949 N N . SER A 1 120 ? 32.334 -3.180 -42.138 1.00 95.75 120 SER A N 1
ATOM 950 C CA . SER A 1 120 ? 33.345 -3.511 -41.126 1.00 95.75 120 SER A CA 1
ATOM 951 C C . SER A 1 120 ? 34.034 -4.863 -41.349 1.00 95.75 120 SER A C 1
ATOM 953 O O . SER A 1 120 ? 34.841 -5.269 -40.517 1.00 95.75 120 SER A O 1
ATOM 955 N N . ARG A 1 121 ? 33.728 -5.567 -42.454 1.00 93.69 121 ARG A N 1
ATOM 956 C CA . ARG A 1 121 ? 34.198 -6.934 -42.762 1.00 93.69 121 ARG A CA 1
ATOM 957 C C . ARG A 1 121 ? 34.023 -7.914 -41.596 1.00 93.69 121 ARG A C 1
ATOM 959 O O . ARG A 1 121 ? 34.874 -8.763 -41.343 1.00 93.69 121 ARG A O 1
ATOM 966 N N . THR A 1 122 ? 32.921 -7.790 -40.872 1.00 94.31 122 THR A N 1
ATOM 967 C CA . THR A 1 122 ? 32.612 -8.637 -39.722 1.00 94.31 122 THR A CA 1
ATOM 968 C C . THR A 1 122 ? 31.648 -9.733 -40.160 1.00 94.31 122 THR A C 1
ATOM 970 O O . THR A 1 122 ? 30.544 -9.441 -40.616 1.00 94.31 122 THR A O 1
ATOM 973 N N . GLY A 1 123 ? 32.061 -10.997 -40.042 1.00 91.62 123 GLY A N 1
ATOM 974 C CA . GLY A 1 123 ? 31.190 -12.139 -40.325 1.00 91.62 123 GLY A CA 1
ATOM 975 C C . GLY A 1 123 ? 30.057 -12.245 -39.302 1.00 91.62 123 GLY A C 1
ATOM 976 O O . GLY A 1 123 ? 30.279 -12.043 -38.110 1.00 91.62 123 GLY A O 1
ATOM 977 N N . ALA A 1 124 ? 28.847 -12.564 -39.762 1.00 93.12 124 ALA A N 1
ATOM 978 C CA . ALA A 1 124 ? 27.677 -12.757 -38.909 1.00 93.12 124 ALA A CA 1
ATOM 979 C C . ALA A 1 124 ? 26.793 -13.892 -39.441 1.00 93.12 124 ALA A C 1
ATOM 981 O O . ALA A 1 124 ? 26.716 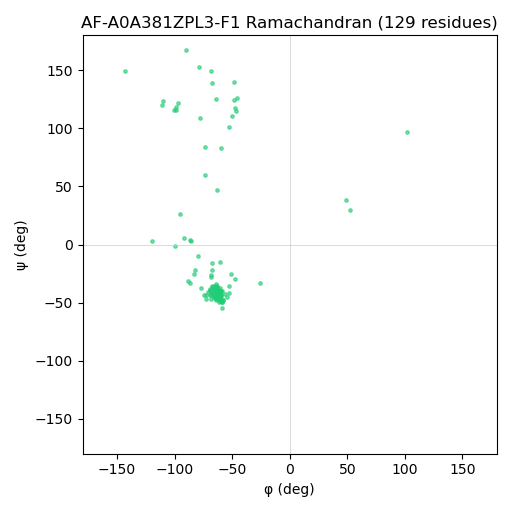-14.109 -40.649 1.00 93.12 124 ALA A O 1
ATOM 982 N N . LEU A 1 125 ? 26.102 -14.586 -38.532 1.00 91.56 125 LEU A N 1
ATOM 983 C CA . LEU A 1 125 ? 25.094 -15.599 -38.841 1.00 91.56 125 LEU A CA 1
ATOM 984 C C . LEU A 1 125 ? 23.716 -15.052 -38.461 1.00 91.56 125 LEU A C 1
ATOM 986 O O . LEU A 1 125 ? 23.495 -14.671 -37.314 1.00 91.56 125 LEU A O 1
ATOM 990 N N . VAL A 1 126 ? 22.793 -15.014 -39.421 1.00 87.38 126 VAL A N 1
ATOM 991 C CA . VAL A 1 126 ? 21.418 -14.547 -39.207 1.00 87.38 126 VAL A CA 1
ATOM 992 C C . VAL A 1 126 ? 20.475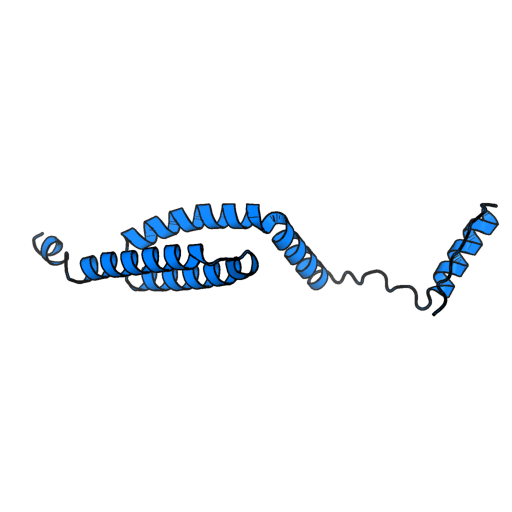 -15.735 -39.328 1.00 87.38 126 VAL A C 1
ATOM 994 O O . VAL A 1 126 ? 20.403 -16.362 -40.382 1.00 87.38 126 VAL A O 1
ATOM 997 N N . VAL A 1 127 ? 19.737 -16.028 -38.258 1.00 87.81 127 VAL A N 1
ATOM 998 C CA . VAL A 1 127 ? 18.698 -17.063 -38.249 1.00 87.81 127 VAL A CA 1
ATOM 999 C C . VAL A 1 127 ? 17.347 -16.385 -38.429 1.00 87.81 127 VAL A C 1
ATOM 1001 O O . VAL A 1 127 ? 16.925 -15.597 -37.584 1.00 87.81 127 VAL A O 1
ATOM 1004 N N . VAL A 1 128 ? 16.672 -16.683 -39.538 1.00 84.50 128 VAL A N 1
ATOM 1005 C CA . VAL A 1 128 ? 15.292 -16.250 -39.778 1.00 84.50 128 VAL A CA 1
ATOM 1006 C C . VAL A 1 128 ? 14.385 -17.442 -39.479 1.00 84.50 128 VAL A C 1
ATOM 1008 O O . VAL A 1 128 ? 14.509 -18.458 -40.164 1.00 84.50 128 VAL A O 1
ATOM 1011 N N . PRO A 1 129 ? 13.507 -17.369 -38.464 1.00 76.62 129 PRO A N 1
ATOM 1012 C CA . PRO A 1 129 ? 12.598 -18.466 -38.168 1.00 76.62 129 PRO A CA 1
ATOM 1013 C C . PRO A 1 129 ? 11.630 -18.663 -39.342 1.00 76.62 129 PRO A C 1
ATOM 1015 O O . PRO A 1 129 ? 10.967 -17.719 -39.777 1.00 76.62 129 PRO A O 1
ATOM 1018 N N . GLY A 1 130 ? 11.570 -19.889 -39.867 1.00 75.88 130 GLY A N 1
ATOM 1019 C CA . GLY A 1 130 ? 10.484 -20.317 -40.747 1.00 75.88 130 GLY A CA 1
ATOM 1020 C C . GLY A 1 130 ? 9.181 -20.404 -39.952 1.00 75.88 130 GLY A C 1
ATOM 1021 O O . GLY A 1 130 ? 9.220 -20.639 -38.745 1.00 75.88 130 GLY A O 1
ATOM 1022 N N . ARG A 1 131 ? 8.045 -20.160 -40.610 1.00 52.84 131 ARG A N 1
ATOM 1023 C CA . ARG A 1 131 ? 6.732 -20.431 -40.008 1.00 52.84 131 ARG A CA 1
ATOM 1024 C C . ARG A 1 131 ? 6.518 -21.924 -39.823 1.00 52.84 131 ARG A C 1
ATOM 1026 O O . ARG A 1 131 ? 6.952 -22.671 -40.726 1.00 52.84 131 ARG A O 1
#

Radius of gyration: 29.25 Å; Cα contacts (8 Å, |Δi|>4): 21; chains: 1; bounding box: 58×35×82 Å

InterPro domains:
  IPR036888 DNA integrity scanning protein, DisA, N-terminal domain superfamily [SSF143597] (40-129)
  IPR045585 Diadenylate cyclase CdaA, N-terminal domain [PF19293] (5-83)
  IPR050338 DNA integrity scanning protein DisA [PTHR34185] (10-128)

Mean predicted aligned error: 17.29 Å

Solvent-accessible surface area (backbone atoms only — not comparable to full-atom values): 7860 Å² total; per-residue (Å²): 123,68,71,64,62,67,61,73,33,72,64,60,59,50,44,53,51,53,52,51,53,50,52,51,51,52,54,61,48,62,76,68,63,54,86,90,44,56,67,61,49,55,54,54,54,52,53,49,50,54,52,35,59,75,68,65,33,63,70,58,46,54,54,47,52,57,49,49,55,54,47,52,54,49,46,49,66,74,38,46,67,58,55,50,52,51,51,51,55,50,45,50,70,73,40,87,64,66,67,80,68,75,63,90,46,70,65,58,57,51,50,56,52,51,54,50,30,60,75,68,72,49,88,83,87,85,86,78,86,76,132

Organism: NCBI:txid408172